Protein AF-A0A920HSD9-F1 (afdb_monomer_lite)

Secondary structure (DSSP, 8-state):
---STT---SSS---PPP-EEEETTEEEE---GGGGGSTTHHHHHHHTT-SEE-----PPP-TT----------

Foldseek 3Di:
DDPDDPDPPPPDDDDDQFAWDDDPNATETEDEACSQLDLCNLVVHVVNPHPYYDYHHPDDDDPPPDPPPPRNND

Structure (mmCIF, N/CA/C/O backbone):
data_AF-A0A920HSD9-F1
#
_entry.id   AF-A0A920HSD9-F1
#
loop_
_atom_site.group_PDB
_atom_site.id
_atom_site.type_symbol
_atom_site.label_atom_id
_atom_site.label_alt_id
_atom_site.label_comp_id
_atom_site.label_asym_id
_atom_site.label_entity_id
_atom_site.label_seq_id
_atom_site.pdbx_PDB_ins_code
_atom_site.Cartn_x
_atom_site.Cartn_y
_atom_site.Cartn_z
_atom_site.occupancy
_atom_site.B_iso_or_equiv
_atom_site.auth_seq_id
_atom_site.auth_comp_id
_atom_site.auth_asym_id
_atom_site.auth_atom_id
_atom_site.pdbx_PDB_model_num
ATOM 1 N N . MET A 1 1 ? 7.430 4.686 -7.546 1.00 54.69 1 MET A N 1
ATOM 2 C CA . MET A 1 1 ? 7.828 4.273 -8.902 1.00 54.69 1 MET A CA 1
ATOM 3 C C . MET A 1 1 ? 9.163 3.543 -8.962 1.00 54.69 1 MET A C 1
ATOM 5 O O . MET A 1 1 ? 10.150 4.061 -8.425 1.00 54.69 1 MET A O 1
ATOM 9 N N . PRO A 1 2 ? 9.180 2.356 -9.584 1.00 47.09 2 PRO A N 1
ATOM 10 C CA . PRO A 1 2 ? 10.380 1.582 -9.872 1.00 47.09 2 PRO A CA 1
ATOM 11 C C . PRO A 1 2 ? 11.162 2.231 -11.023 1.00 47.09 2 PRO A C 1
ATOM 13 O O . PRO A 1 2 ? 10.593 2.594 -12.039 1.00 47.09 2 PRO A O 1
ATOM 16 N N . ASN A 1 3 ? 12.479 2.364 -10.864 1.00 53.47 3 ASN A N 1
ATOM 17 C CA . ASN A 1 3 ? 13.388 2.856 -11.911 1.00 53.47 3 ASN A CA 1
ATOM 18 C C . ASN A 1 3 ? 14.436 1.787 -12.252 1.00 53.47 3 ASN A C 1
ATOM 20 O O . ASN A 1 3 ? 15.631 2.075 -12.331 1.00 53.47 3 ASN A O 1
ATOM 24 N N . TYR A 1 4 ? 14.003 0.531 -12.348 1.00 55.81 4 TYR A N 1
ATOM 25 C CA . TYR A 1 4 ? 14.873 -0.605 -12.626 1.00 55.81 4 TYR A CA 1
ATOM 26 C C . TYR A 1 4 ? 14.286 -1.466 -13.749 1.00 55.81 4 TYR A C 1
ATOM 28 O O . TYR A 1 4 ?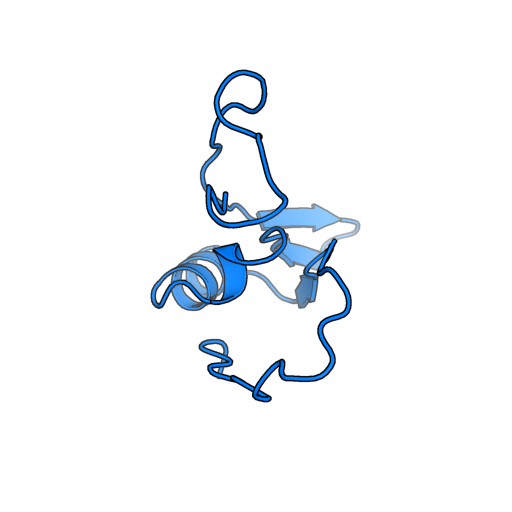 13.075 -1.661 -13.831 1.00 55.81 4 TYR A O 1
ATOM 36 N N . SER A 1 5 ? 15.166 -2.029 -14.581 1.00 60.28 5 SER A N 1
ATOM 37 C CA . SER A 1 5 ? 14.822 -2.928 -15.689 1.00 60.28 5 SER A CA 1
ATOM 38 C C . SER A 1 5 ? 14.015 -2.257 -16.818 1.00 60.28 5 SER A C 1
ATOM 40 O O . SER A 1 5 ? 14.595 -1.474 -17.559 1.00 60.28 5 SER A O 1
ATOM 42 N N . VAL A 1 6 ? 12.730 -2.582 -16.993 1.00 58.25 6 VAL A N 1
ATOM 43 C CA . VAL A 1 6 ? 11.901 -2.187 -18.156 1.00 58.25 6 VAL A CA 1
ATOM 44 C C . VAL A 1 6 ? 11.148 -0.863 -17.986 1.00 58.25 6 VAL A C 1
ATOM 46 O O . VAL A 1 6 ? 10.437 -0.448 -18.896 1.00 58.25 6 VAL A O 1
ATOM 49 N N . PHE A 1 7 ? 11.262 -0.225 -16.820 1.00 59.84 7 PHE A N 1
ATOM 50 C CA . PHE A 1 7 ? 10.521 0.989 -16.483 1.00 59.84 7 PHE A CA 1
ATOM 51 C C . PHE A 1 7 ? 11.409 2.229 -16.601 1.00 59.84 7 PHE A C 1
ATOM 53 O O . PHE A 1 7 ? 12.433 2.316 -15.920 1.00 59.84 7 PHE A O 1
ATOM 60 N N . ASP A 1 8 ? 10.986 3.192 -17.424 1.00 57.31 8 ASP A N 1
ATOM 61 C CA . ASP A 1 8 ? 11.667 4.476 -17.643 1.00 57.31 8 ASP A CA 1
ATOM 62 C C . ASP A 1 8 ? 10.743 5.650 -17.259 1.00 57.31 8 ASP A C 1
ATOM 64 O O . ASP A 1 8 ? 10.397 6.520 -18.052 1.00 57.31 8 ASP A O 1
ATOM 68 N N . GLU A 1 9 ? 10.255 5.634 -16.015 1.00 59.81 9 GLU A N 1
ATOM 69 C CA . GLU A 1 9 ? 9.176 6.519 -15.541 1.00 59.81 9 GLU A CA 1
ATOM 70 C C . GLU A 1 9 ? 9.697 7.772 -14.801 1.00 59.81 9 GLU A C 1
ATOM 72 O O . GLU A 1 9 ? 9.042 8.297 -13.898 1.00 59.81 9 GLU A O 1
ATOM 77 N N . ARG A 1 10 ? 10.906 8.255 -15.130 1.00 51.72 10 ARG A N 1
ATOM 78 C CA . ARG A 1 10 ? 11.600 9.290 -14.335 1.00 51.72 10 ARG A CA 1
ATOM 79 C C . ARG A 1 10 ? 11.015 10.704 -14.399 1.00 51.72 10 ARG A C 1
ATOM 81 O O . ARG A 1 10 ? 11.268 11.449 -13.460 1.00 51.72 10 ARG A O 1
ATOM 88 N N . GLU A 1 11 ? 10.261 11.084 -15.430 1.00 52.75 11 GLU A N 1
ATOM 89 C CA . GLU A 1 11 ? 10.010 12.517 -15.699 1.00 52.75 11 GLU A CA 1
ATOM 90 C C . GLU A 1 11 ? 8.531 12.953 -15.722 1.00 52.75 11 GLU A C 1
ATOM 92 O O . GLU A 1 11 ? 8.261 14.138 -15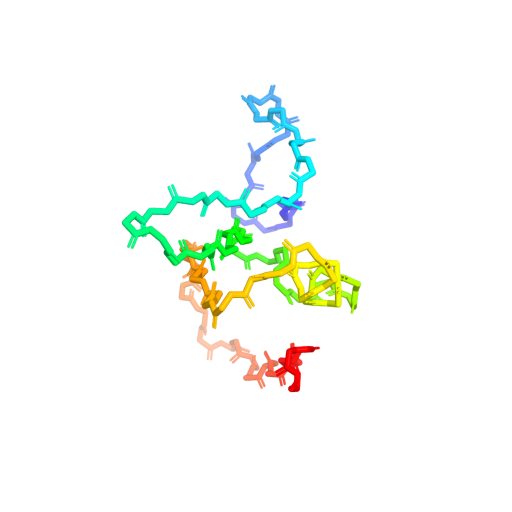.562 1.00 52.75 11 GLU A O 1
ATOM 97 N N . SER A 1 12 ? 7.549 12.057 -15.882 1.00 54.28 12 SER A N 1
ATOM 98 C CA . SER A 1 12 ? 6.167 12.474 -16.211 1.00 54.28 12 SER A CA 1
ATOM 99 C C . SER A 1 12 ? 5.112 12.297 -15.115 1.00 54.28 12 SER A C 1
ATOM 101 O O . SER A 1 12 ? 4.000 12.799 -15.271 1.00 54.28 12 SER A O 1
ATOM 103 N N . LEU A 1 13 ? 5.416 11.622 -14.003 1.00 55.78 13 LEU A N 1
ATOM 104 C CA . LEU A 1 13 ? 4.435 11.363 -12.943 1.00 55.78 13 LEU A CA 1
ATOM 105 C C . LEU A 1 13 ? 4.891 11.994 -11.625 1.00 55.78 13 LEU A C 1
ATOM 107 O O . LEU A 1 13 ? 5.833 11.533 -10.971 1.00 55.78 13 LEU A O 1
ATOM 111 N N . ILE A 1 14 ? 4.193 13.062 -11.236 1.00 58.56 14 ILE A N 1
ATOM 112 C CA . ILE A 1 14 ? 4.296 13.671 -9.910 1.00 58.56 14 ILE A CA 1
ATOM 113 C C . ILE A 1 14 ? 3.996 12.579 -8.880 1.00 58.56 14 ILE A C 1
ATOM 115 O O . ILE A 1 14 ? 2.961 11.916 -8.928 1.00 58.56 14 ILE A O 1
ATOM 119 N N . ARG A 1 15 ? 4.931 12.365 -7.953 1.00 58.31 15 ARG A N 1
ATOM 120 C CA . ARG A 1 15 ? 4.749 11.422 -6.849 1.00 58.31 15 ARG A CA 1
ATOM 121 C C . ARG A 1 15 ? 3.824 12.044 -5.817 1.00 58.31 15 ARG A C 1
ATOM 123 O O . ARG A 1 15 ? 4.291 12.721 -4.906 1.00 58.31 15 ARG A O 1
ATOM 130 N N . GLU A 1 16 ? 2.530 11.813 -5.962 1.00 62.28 16 GLU A N 1
ATOM 131 C CA . GLU A 1 16 ? 1.585 12.147 -4.905 1.00 62.28 16 GLU A CA 1
ATOM 132 C C . GLU A 1 16 ? 1.695 11.149 -3.746 1.00 62.28 16 GLU A C 1
ATOM 134 O O . GLU A 1 16 ? 2.021 9.968 -3.919 1.00 62.28 16 GLU A O 1
ATOM 139 N N . THR A 1 17 ? 1.473 11.645 -2.531 1.00 67.31 17 THR A N 1
ATOM 140 C CA . THR A 1 17 ? 1.362 10.806 -1.337 1.00 67.31 17 THR A CA 1
ATOM 141 C C . THR A 1 17 ? 0.143 9.902 -1.492 1.00 67.31 17 THR A C 1
ATOM 143 O O . THR A 1 17 ? -0.924 10.367 -1.878 1.00 67.31 17 THR A O 1
ATOM 146 N N . THR A 1 18 ? 0.277 8.612 -1.184 1.00 74.38 18 THR A N 1
ATOM 147 C CA . THR A 1 18 ? -0.859 7.684 -1.213 1.00 74.38 18 THR A CA 1
ATOM 148 C C . THR A 1 18 ? -1.905 8.118 -0.183 1.00 74.38 18 THR A C 1
ATOM 150 O O . THR A 1 18 ? -1.587 8.195 1.001 1.00 74.38 18 THR A O 1
ATOM 153 N N . GLN A 1 19 ? -3.128 8.396 -0.634 1.00 82.56 19 GLN A N 1
ATOM 154 C CA . GLN A 1 19 ? -4.246 8.863 0.191 1.00 82.56 19 GLN A CA 1
ATOM 155 C C . GLN A 1 19 ? -5.477 7.969 0.009 1.00 82.56 19 GLN A C 1
ATOM 157 O O . GLN A 1 19 ? -5.544 7.141 -0.908 1.00 82.56 19 GLN A O 1
ATOM 162 N N . THR A 1 20 ? -6.452 8.135 0.900 1.00 90.75 20 THR A N 1
ATOM 163 C CA . THR A 1 20 ? -7.786 7.549 0.764 1.00 90.75 20 THR A CA 1
ATOM 164 C C . THR A 1 20 ? -8.722 8.503 0.030 1.00 90.75 20 THR A C 1
ATOM 166 O O . THR A 1 20 ? -8.581 9.722 0.117 1.00 90.75 20 THR A O 1
ATOM 169 N N . PHE A 1 21 ? -9.704 7.958 -0.683 1.00 90.06 21 PHE A N 1
ATOM 170 C CA . PHE A 1 21 ? -10.814 8.736 -1.232 1.00 90.06 21 PHE A CA 1
ATOM 171 C C . PHE A 1 21 ? -12.147 8.076 -0.881 1.00 90.06 21 PHE A C 1
ATOM 173 O O . PHE A 1 21 ? -12.249 6.851 -0.787 1.00 90.06 21 PHE A O 1
ATOM 180 N N . ASP A 1 22 ? -13.169 8.901 -0.673 1.00 94.44 22 ASP A N 1
ATOM 181 C CA . ASP A 1 22 ? -14.512 8.444 -0.342 1.00 94.44 22 ASP A CA 1
ATOM 182 C C . ASP A 1 22 ? -15.290 8.085 -1.614 1.00 94.44 22 ASP A C 1
ATOM 184 O O . ASP A 1 22 ? -15.471 8.902 -2.520 1.00 94.44 22 ASP A O 1
ATOM 188 N N . PHE A 1 23 ? -15.815 6.864 -1.662 1.00 92.75 23 PHE A N 1
ATOM 189 C CA . PHE A 1 23 ? -16.725 6.414 -2.705 1.00 92.75 23 PHE A CA 1
ATOM 190 C C . PHE A 1 23 ? -17.942 5.746 -2.075 1.00 92.75 23 PHE A C 1
ATOM 192 O O . PHE A 1 23 ? -17.851 4.662 -1.504 1.00 92.75 23 PHE A O 1
ATOM 199 N N . ARG A 1 24 ? -19.107 6.399 -2.185 1.00 94.56 24 ARG A N 1
ATOM 200 C CA . ARG A 1 24 ? -20.382 5.908 -1.622 1.00 94.56 24 ARG A CA 1
ATOM 201 C C . ARG A 1 24 ? -20.299 5.569 -0.122 1.00 94.56 24 ARG A C 1
ATOM 203 O O . ARG A 1 24 ? -20.919 4.613 0.328 1.00 94.56 24 ARG A O 1
ATOM 210 N N . GLY A 1 25 ? -19.534 6.356 0.636 1.00 93.56 25 GLY A N 1
ATOM 211 C CA . GLY A 1 25 ? -19.339 6.163 2.077 1.00 93.56 25 GLY A CA 1
ATOM 212 C C . GLY A 1 25 ? -18.306 5.098 2.454 1.00 93.56 25 GLY A C 1
ATOM 213 O O . GLY A 1 25 ? -18.165 4.816 3.636 1.00 93.56 25 GLY A O 1
ATOM 214 N N . ILE A 1 26 ? -17.598 4.521 1.478 1.00 94.94 26 ILE A N 1
ATOM 215 C CA . ILE A 1 26 ? -16.470 3.611 1.694 1.00 94.94 26 ILE A CA 1
ATOM 216 C C . ILE A 1 26 ? -15.183 4.379 1.400 1.00 94.94 26 ILE A C 1
ATOM 218 O O . ILE A 1 26 ? -15.044 4.955 0.315 1.00 94.94 26 ILE A O 1
ATOM 222 N N . LYS A 1 27 ? -14.229 4.362 2.330 1.00 95.75 27 LYS A N 1
ATOM 223 C CA . LYS A 1 27 ? -12.893 4.926 2.132 1.00 95.75 27 LYS A CA 1
ATOM 224 C C . LYS A 1 27 ? -11.994 3.912 1.446 1.00 95.75 27 LYS A C 1
ATOM 226 O O . LYS A 1 27 ? -11.701 2.845 1.986 1.00 95.75 27 LYS A O 1
ATOM 231 N N . ILE A 1 28 ? -11.524 4.254 0.253 1.00 94.38 28 ILE A N 1
ATOM 232 C CA . ILE A 1 28 ? -10.692 3.374 -0.566 1.00 94.38 28 ILE A CA 1
ATOM 233 C C . ILE A 1 28 ? -9.273 3.939 -0.630 1.00 94.38 28 ILE A C 1
ATOM 235 O O . ILE A 1 28 ? -9.073 5.084 -1.027 1.00 94.38 28 ILE A O 1
ATOM 239 N N . GLY A 1 29 ? -8.279 3.130 -0.265 1.00 93.06 29 GLY A N 1
ATOM 240 C CA . GLY A 1 29 ? -6.861 3.430 -0.469 1.00 93.06 29 GLY A CA 1
ATOM 241 C C . GLY A 1 29 ? -6.345 2.840 -1.782 1.00 93.06 29 GLY A C 1
ATOM 242 O O . GLY A 1 29 ? -6.534 1.648 -2.031 1.00 93.06 29 GLY A O 1
ATOM 243 N N . ILE A 1 30 ? -5.671 3.644 -2.613 1.00 90.25 30 ILE A N 1
ATOM 244 C CA . ILE A 1 30 ? -5.118 3.191 -3.906 1.00 90.25 30 ILE A CA 1
ATOM 245 C C . ILE A 1 30 ? -3.608 3.440 -3.977 1.00 90.25 30 ILE A C 1
ATOM 247 O O . ILE A 1 30 ? -3.158 4.432 -4.548 1.00 90.25 30 ILE A O 1
ATOM 251 N N . PRO A 1 31 ? -2.785 2.542 -3.414 1.00 89.06 31 PRO A N 1
ATOM 252 C CA . PRO A 1 31 ? -1.376 2.487 -3.770 1.00 89.06 31 PRO A CA 1
ATOM 253 C C . PRO A 1 31 ? -1.221 1.901 -5.177 1.00 89.06 31 PRO A C 1
ATOM 255 O O . PRO A 1 31 ? -1.986 1.024 -5.580 1.00 89.06 31 PRO A O 1
ATOM 258 N N . ILE A 1 32 ? -0.210 2.350 -5.919 1.00 85.88 32 ILE A N 1
ATOM 259 C CA . ILE A 1 32 ? 0.034 1.919 -7.300 1.00 85.88 32 ILE A CA 1
ATOM 260 C C . ILE A 1 32 ? 1.251 0.995 -7.341 1.00 85.88 32 ILE A C 1
ATOM 262 O O . ILE A 1 32 ? 2.318 1.330 -6.826 1.00 85.88 32 ILE A O 1
ATOM 266 N N . CYS A 1 33 ? 1.087 -0.163 -7.981 1.00 83.50 33 CYS A N 1
ATOM 267 C CA . CYS A 1 33 ? 2.139 -1.143 -8.236 1.00 83.50 33 CYS A CA 1
ATOM 268 C C . CYS A 1 33 ? 3.007 -1.434 -6.990 1.00 83.50 33 CYS A C 1
ATOM 270 O O . CYS A 1 33 ? 2.512 -1.976 -6.001 1.00 83.50 33 CYS A O 1
ATOM 272 N N . GL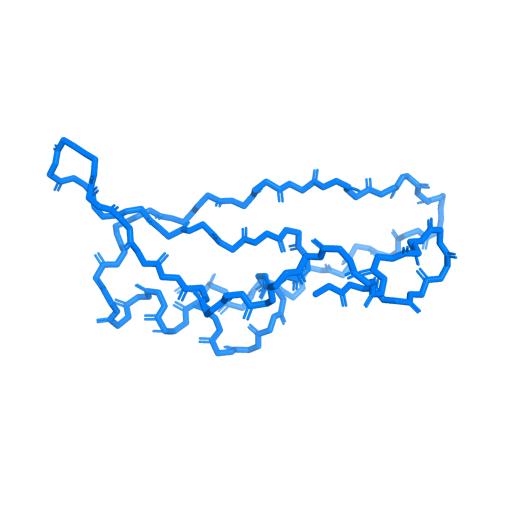U A 1 34 ? 4.286 -1.056 -6.994 1.00 82.38 34 GLU A N 1
ATOM 273 C CA . GLU A 1 34 ? 5.241 -1.326 -5.914 1.00 82.38 34 GLU A CA 1
ATOM 274 C C . GLU A 1 34 ? 5.044 -0.467 -4.660 1.00 82.38 34 GLU A C 1
ATOM 276 O O . GLU A 1 34 ? 5.665 -0.746 -3.631 1.00 82.38 34 GLU A O 1
ATOM 281 N N . ASP A 1 35 ? 4.199 0.566 -4.694 1.00 84.00 35 ASP A N 1
ATOM 282 C CA . ASP A 1 35 ? 3.983 1.413 -3.519 1.00 84.00 35 ASP A CA 1
ATOM 283 C C . ASP A 1 35 ? 3.405 0.616 -2.340 1.00 84.00 35 ASP A C 1
ATOM 285 O O . ASP A 1 35 ? 3.764 0.883 -1.193 1.00 84.00 35 ASP A O 1
ATOM 289 N N . ILE A 1 36 ? 2.621 -0.434 -2.609 1.00 86.06 36 ILE A N 1
ATOM 290 C CA . ILE A 1 36 ? 2.085 -1.339 -1.579 1.00 86.06 36 ILE A CA 1
ATOM 291 C C . ILE A 1 36 ? 3.182 -2.122 -0.831 1.00 86.06 36 ILE A C 1
ATOM 293 O O . ILE A 1 36 ? 2.963 -2.598 0.281 1.00 86.06 36 ILE A O 1
ATOM 297 N N . TRP A 1 37 ? 4.381 -2.267 -1.408 1.00 83.44 37 TRP A N 1
ATOM 298 C CA . TRP A 1 37 ? 5.501 -2.973 -0.769 1.00 83.44 37 TRP A CA 1
ATOM 299 C C . TRP A 1 37 ? 6.293 -2.086 0.190 1.00 83.44 37 TRP A C 1
ATOM 301 O O . TRP A 1 37 ? 7.167 -2.581 0.905 1.00 83.44 37 TRP A O 1
ATOM 311 N N . LYS A 1 38 ? 6.011 -0.781 0.239 1.00 83.31 38 LYS A N 1
ATOM 312 C CA . LYS A 1 38 ? 6.626 0.112 1.221 1.00 83.31 38 LYS A CA 1
ATOM 313 C C . LYS A 1 38 ? 6.056 -0.198 2.612 1.00 83.31 38 LYS A C 1
ATOM 315 O O . LYS A 1 38 ? 4.846 -0.369 2.748 1.00 83.31 38 LYS A O 1
ATOM 320 N N . PRO A 1 39 ? 6.890 -0.240 3.662 1.00 78.38 39 PRO A N 1
ATOM 321 C CA . PRO A 1 39 ? 6.465 -0.681 4.993 1.00 78.38 39 PRO A CA 1
ATOM 322 C C . PRO A 1 39 ? 5.363 0.194 5.610 1.00 78.38 39 PRO A C 1
ATOM 324 O O . PRO A 1 39 ? 4.526 -0.309 6.350 1.00 78.38 39 PRO A O 1
ATOM 327 N N . ASN A 1 40 ? 5.321 1.485 5.271 1.00 85.81 40 ASN A N 1
ATOM 328 C CA . ASN A 1 40 ? 4.425 2.441 5.927 1.00 85.81 40 ASN A CA 1
ATOM 329 C C . ASN A 1 40 ? 3.132 2.728 5.153 1.00 85.81 40 ASN A C 1
ATOM 331 O O . ASN A 1 40 ? 2.227 3.331 5.715 1.00 85.81 40 ASN A O 1
ATOM 335 N N . VAL A 1 41 ? 3.010 2.302 3.890 1.00 88.50 41 VAL A N 1
ATOM 336 C CA . VAL A 1 41 ? 1.868 2.686 3.037 1.00 88.50 41 VAL A CA 1
ATOM 337 C C . VAL A 1 41 ? 0.561 2.068 3.533 1.00 88.50 41 VAL A C 1
ATOM 339 O O . VAL A 1 41 ? -0.440 2.766 3.650 1.00 88.50 41 VAL A O 1
ATOM 342 N N . CYS A 1 42 ? 0.583 0.790 3.910 1.00 88.25 42 CYS A N 1
ATOM 343 C CA . CYS A 1 42 ? -0.579 0.118 4.495 1.00 88.25 42 CYS A CA 1
ATOM 344 C C . CYS A 1 42 ? -1.019 0.768 5.816 1.00 88.25 42 CYS A C 1
ATOM 346 O O . CYS A 1 42 ? -2.205 1.003 6.027 1.00 88.25 42 CYS A O 1
ATOM 348 N N . ASN A 1 43 ? -0.059 1.089 6.690 1.00 89.62 43 ASN A N 1
ATOM 349 C CA . ASN A 1 43 ? -0.338 1.710 7.986 1.00 89.62 43 ASN A CA 1
ATOM 350 C C . ASN A 1 43 ? -0.886 3.130 7.829 1.00 89.62 43 ASN A C 1
ATOM 352 O O . ASN A 1 43 ? -1.801 3.505 8.560 1.00 89.62 43 ASN A O 1
ATOM 356 N N . GLN A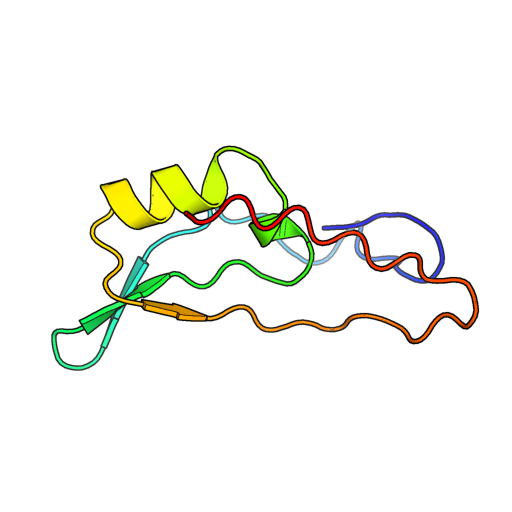 1 44 ? -0.367 3.894 6.866 1.00 90.44 44 GLN A N 1
ATOM 357 C CA . GLN A 1 44 ? -0.861 5.233 6.566 1.00 90.44 44 GLN A CA 1
ATOM 358 C C . GLN A 1 44 ? -2.303 5.172 6.062 1.00 90.44 44 GLN A C 1
ATOM 360 O O . GLN A 1 44 ? -3.174 5.777 6.669 1.00 90.44 44 GLN A O 1
ATOM 365 N N . LEU A 1 45 ? -2.580 4.344 5.050 1.00 91.44 45 LEU A N 1
ATOM 366 C CA . LEU A 1 45 ? -3.931 4.170 4.510 1.00 91.44 45 LEU A CA 1
ATOM 367 C C . LEU A 1 45 ? -4.932 3.707 5.572 1.00 91.44 45 LEU A C 1
ATOM 369 O O . LEU A 1 45 ? -6.059 4.191 5.614 1.00 91.44 45 LEU A O 1
ATOM 373 N N . LYS A 1 46 ? -4.515 2.800 6.460 1.00 90.62 46 LYS A N 1
ATOM 374 C CA . LYS A 1 46 ? -5.333 2.364 7.596 1.00 90.62 46 LYS A CA 1
ATOM 375 C C . LYS A 1 46 ? -5.596 3.504 8.584 1.00 90.62 46 LYS A C 1
ATOM 377 O O . LYS A 1 46 ? -6.721 3.643 9.052 1.00 90.62 46 LYS A O 1
ATOM 382 N N . SER A 1 47 ? -4.582 4.314 8.890 1.00 91.25 47 SER A N 1
ATOM 383 C CA . SER A 1 47 ? -4.713 5.487 9.771 1.00 91.25 47 SER A CA 1
ATOM 384 C C . SER A 1 47 ? -5.611 6.564 9.160 1.00 91.25 47 SER A C 1
ATOM 386 O O . SER A 1 47 ? -6.375 7.201 9.877 1.00 91.25 47 SER A O 1
ATOM 388 N N . ASP A 1 48 ? -5.591 6.689 7.834 1.00 91.50 48 ASP A N 1
ATOM 389 C CA . ASP A 1 48 ? -6.463 7.569 7.049 1.00 91.50 48 ASP A CA 1
ATOM 390 C C . ASP A 1 48 ? -7.895 7.008 6.898 1.00 91.50 48 ASP A C 1
ATOM 392 O O . ASP A 1 48 ? -8.734 7.591 6.204 1.00 91.50 48 ASP A O 1
ATOM 396 N N . GLY A 1 49 ? -8.186 5.870 7.539 1.00 93.31 49 GLY A N 1
ATOM 397 C CA . GLY A 1 49 ? -9.511 5.265 7.606 1.00 93.31 49 GLY A CA 1
ATOM 398 C C . GLY A 1 49 ? -9.890 4.415 6.397 1.00 93.31 49 GLY A C 1
ATOM 399 O O . GLY A 1 49 ? -11.077 4.261 6.152 1.00 93.31 49 GLY A O 1
ATOM 400 N N . ALA A 1 50 ? -8.935 3.887 5.623 1.00 93.31 50 ALA A N 1
ATOM 401 C CA . ALA A 1 50 ? -9.245 2.998 4.503 1.00 93.31 50 ALA A CA 1
ATOM 402 C C . ALA A 1 50 ? -10.006 1.747 4.971 1.00 93.31 50 ALA A C 1
ATOM 404 O O . ALA A 1 50 ? -9.474 0.937 5.731 1.00 93.31 50 ALA A O 1
ATOM 405 N N . ASP A 1 51 ? -11.208 1.552 4.437 1.00 94.31 51 ASP A N 1
ATOM 406 C CA . ASP A 1 51 ? -11.984 0.322 4.589 1.00 94.31 51 ASP A CA 1
ATOM 407 C C . ASP A 1 51 ? -11.452 -0.775 3.659 1.00 94.31 51 ASP A C 1
ATOM 409 O O . ASP A 1 51 ? -11.440 -1.960 3.993 1.00 94.31 51 ASP A O 1
ATOM 413 N N . ILE A 1 52 ? -11.018 -0.374 2.458 1.00 93.25 52 ILE A N 1
ATOM 414 C CA . ILE A 1 52 ? -10.535 -1.272 1.407 1.00 93.25 52 ILE A CA 1
ATOM 415 C C . ILE A 1 52 ? -9.288 -0.672 0.760 1.00 93.25 52 ILE A C 1
ATOM 417 O O . ILE A 1 52 ? -9.220 0.526 0.490 1.00 93.25 52 ILE A O 1
ATOM 421 N N . ILE A 1 53 ? -8.308 -1.526 0.456 1.00 91.75 53 ILE A N 1
ATOM 422 C CA . ILE A 1 53 ? -7.122 -1.160 -0.323 1.00 91.75 53 ILE A CA 1
ATOM 423 C C . ILE A 1 53 ? -7.168 -1.887 -1.668 1.00 91.75 53 ILE A C 1
ATOM 425 O O . ILE A 1 53 ? -7.237 -3.117 -1.714 1.00 91.75 53 ILE A O 1
ATOM 429 N N . ILE A 1 54 ? -7.110 -1.131 -2.766 1.00 90.94 54 ILE A N 1
ATOM 430 C CA . ILE A 1 54 ? -7.083 -1.657 -4.136 1.00 90.94 54 ILE A CA 1
ATOM 431 C C . ILE A 1 54 ? -5.780 -1.215 -4.790 1.00 90.94 54 ILE A C 1
ATOM 433 O O . ILE A 1 54 ? -5.501 -0.027 -4.873 1.00 90.94 54 ILE A O 1
ATOM 437 N N . THR A 1 55 ? -4.989 -2.165 -5.288 1.00 89.19 55 THR A N 1
ATOM 438 C CA . THR A 1 55 ? -3.692 -1.874 -5.919 1.00 89.19 55 THR A CA 1
ATOM 439 C C . THR A 1 55 ? -3.726 -2.229 -7.404 1.00 89.19 55 THR A C 1
ATOM 441 O O . THR A 1 55 ? -3.607 -3.409 -7.753 1.00 89.19 55 THR A O 1
ATOM 444 N N . PRO A 1 56 ? -3.861 -1.245 -8.306 1.00 87.12 56 PRO A N 1
ATOM 445 C CA . PRO A 1 56 ? -3.590 -1.437 -9.724 1.00 87.12 56 PRO A CA 1
ATOM 446 C C . PRO A 1 56 ? -2.114 -1.802 -9.916 1.00 87.12 56 PRO A C 1
ATOM 448 O O . PRO A 1 56 ? -1.227 -1.100 -9.432 1.00 87.12 56 PRO A O 1
ATOM 451 N N . ASN A 1 57 ? -1.840 -2.915 -10.598 1.00 84.06 57 ASN A N 1
ATOM 452 C CA . ASN A 1 57 ? -0.483 -3.420 -10.806 1.00 84.06 57 ASN A CA 1
ATOM 453 C C . ASN A 1 57 ? -0.198 -3.587 -12.303 1.00 84.06 57 ASN A C 1
ATOM 455 O O . ASN A 1 57 ? -0.866 -4.372 -12.971 1.00 84.06 57 ASN A O 1
ATOM 459 N N . GLY A 1 58 ? 0.842 -2.916 -12.800 1.00 81.81 58 GLY A N 1
ATOM 460 C CA . GLY A 1 58 ? 1.385 -3.087 -14.152 1.00 81.81 58 GLY A CA 1
ATOM 461 C C . GLY A 1 58 ? 2.603 -4.011 -14.171 1.00 81.81 58 GLY A C 1
ATOM 462 O O . GLY A 1 58 ? 3.614 -3.692 -14.784 1.00 81.81 58 GLY A O 1
ATOM 463 N N . SER A 1 59 ? 2.572 -5.117 -13.421 1.00 75.94 59 SER A N 1
ATOM 464 C CA . SER A 1 59 ? 3.795 -5.878 -13.151 1.00 75.94 59 SER A CA 1
ATOM 465 C C . SER A 1 59 ? 4.216 -6.721 -14.371 1.00 75.94 59 SER A C 1
ATOM 467 O O . SER A 1 59 ? 3.439 -7.594 -14.774 1.00 75.94 59 SER A O 1
ATOM 469 N N . PRO A 1 60 ? 5.434 -6.557 -14.920 1.00 76.44 60 PRO A N 1
ATOM 470 C CA . PRO A 1 60 ? 5.906 -7.360 -16.038 1.00 76.44 60 PRO A CA 1
ATOM 471 C C . PRO A 1 60 ? 6.046 -8.827 -15.634 1.00 76.44 60 PRO A C 1
ATOM 473 O O . PRO A 1 60 ? 6.361 -9.162 -14.478 1.00 76.44 60 PRO A O 1
ATOM 476 N N . TYR A 1 61 ? 5.793 -9.698 -16.610 1.00 76.25 61 TYR A N 1
ATOM 477 C CA . TYR A 1 61 ? 6.057 -11.122 -16.487 1.00 76.25 61 TYR A CA 1
ATOM 478 C C . TYR A 1 61 ? 7.568 -11.362 -16.464 1.00 76.25 61 TYR A C 1
ATOM 480 O O . TYR A 1 61 ? 8.295 -10.875 -17.324 1.00 76.25 61 TYR A O 1
ATOM 488 N N . ASP A 1 62 ? 8.029 -12.145 -15.495 1.00 76.38 62 ASP A N 1
ATOM 489 C CA . ASP A 1 62 ? 9.413 -12.600 -15.414 1.00 76.38 62 ASP A CA 1
ATOM 490 C C . ASP A 1 62 ? 9.418 -14.075 -14.984 1.00 76.38 62 ASP A C 1
ATOM 492 O O . ASP A 1 62 ? 8.844 -14.452 -13.959 1.00 76.38 62 ASP A O 1
ATOM 496 N N . ARG A 1 63 ? 10.066 -14.921 -15.796 1.00 75.12 63 ARG A N 1
ATOM 497 C CA . ARG A 1 63 ? 10.189 -16.378 -15.598 1.00 75.12 63 ARG A CA 1
ATOM 498 C C . ARG A 1 63 ? 10.920 -16.751 -14.305 1.00 75.12 63 ARG A C 1
ATOM 500 O O . ARG A 1 63 ? 10.745 -17.859 -13.807 1.00 75.12 63 ARG A O 1
ATOM 507 N N . TYR A 1 64 ? 11.741 -15.845 -13.778 1.00 76.12 64 TYR A N 1
ATOM 508 C CA . TYR A 1 64 ? 12.500 -16.021 -12.542 1.00 76.12 64 TYR A CA 1
ATOM 509 C C . TYR A 1 64 ? 11.971 -15.152 -11.403 1.00 76.12 64 TYR A C 1
ATOM 511 O O . TYR A 1 64 ? 12.614 -15.083 -10.351 1.00 76.12 64 TYR A O 1
ATOM 519 N N . LYS A 1 65 ? 10.800 -14.516 -11.577 1.00 67.56 65 LYS A N 1
ATOM 520 C CA . LYS A 1 65 ? 10.168 -13.691 -10.546 1.00 67.56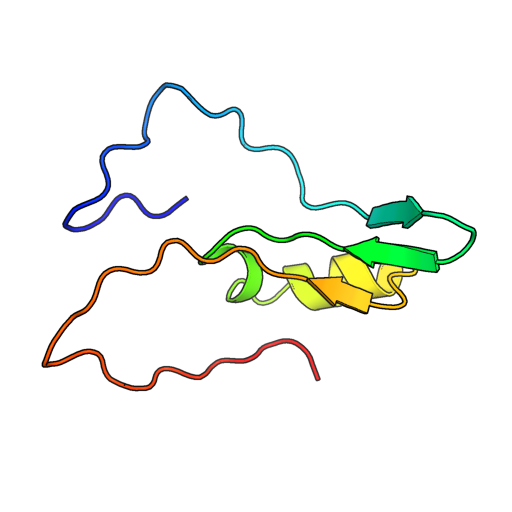 65 LYS A CA 1
ATOM 521 C C . LYS A 1 65 ? 9.923 -14.554 -9.314 1.00 67.56 65 LYS A C 1
ATOM 523 O O . LYS A 1 65 ? 8.952 -15.311 -9.229 1.00 67.56 65 LYS A O 1
ATOM 528 N N . LYS A 1 66 ? 10.826 -14.457 -8.335 1.00 64.81 66 LYS A N 1
ATOM 529 C CA . LYS A 1 66 ? 10.612 -15.033 -7.009 1.00 64.81 66 LYS A CA 1
ATOM 530 C C . LYS A 1 66 ? 9.291 -14.461 -6.503 1.00 64.81 66 LYS A C 1
ATOM 532 O O . LYS A 1 66 ? 9.058 -13.260 -6.631 1.00 64.81 66 LYS A O 1
ATOM 537 N N . LYS A 1 67 ? 8.421 -15.305 -5.938 1.00 58.41 67 LYS A N 1
ATOM 538 C CA . LYS A 1 67 ? 7.196 -14.863 -5.252 1.00 58.41 67 LYS A CA 1
ATOM 539 C C . LYS A 1 67 ? 7.585 -14.082 -3.988 1.00 58.41 67 LYS A C 1
ATOM 541 O O . LYS A 1 67 ? 7.403 -14.572 -2.880 1.00 58.41 67 LYS A O 1
ATOM 546 N N . PHE A 1 68 ? 8.139 -12.884 -4.138 1.00 55.44 68 PHE A N 1
ATOM 547 C CA . PHE A 1 68 ? 8.302 -11.938 -3.047 1.00 55.44 68 PHE A CA 1
ATOM 548 C C . PHE A 1 68 ? 6.903 -11.449 -2.678 1.00 55.44 68 PHE A C 1
ATOM 550 O O . PHE A 1 68 ? 6.338 -10.567 -3.313 1.00 55.44 68 PHE A O 1
ATOM 557 N N . LYS A 1 69 ? 6.300 -12.101 -1.684 1.00 55.78 69 LYS A N 1
ATOM 558 C CA . LYS A 1 69 ? 5.052 -11.666 -1.058 1.00 55.78 69 LYS A CA 1
ATOM 559 C C . LYS A 1 69 ? 5.373 -11.026 0.292 1.00 55.78 69 LYS A C 1
ATOM 561 O O . LYS A 1 69 ? 4.909 -11.513 1.313 1.00 55.78 69 LYS A O 1
ATOM 566 N N . ASN A 1 70 ? 6.133 -9.931 0.304 1.00 56.22 70 ASN A N 1
ATOM 567 C CA . ASN A 1 70 ? 6.078 -9.018 1.449 1.00 56.22 70 ASN A CA 1
ATOM 568 C C . ASN A 1 70 ? 4.791 -8.204 1.318 1.00 56.22 70 ASN A C 1
ATOM 570 O O . ASN A 1 70 ? 4.769 -7.103 0.773 1.00 56.22 70 ASN A O 1
ATOM 574 N N . ARG A 1 71 ? 3.677 -8.815 1.727 1.00 59.19 71 ARG A N 1
ATOM 575 C CA . ARG A 1 71 ? 2.420 -8.099 1.918 1.00 59.19 71 ARG A CA 1
ATOM 576 C C . ARG A 1 71 ? 2.524 -7.434 3.284 1.00 59.19 71 ARG A C 1
ATOM 578 O O . ARG A 1 71 ? 2.369 -8.104 4.292 1.00 59.19 71 ARG A O 1
ATOM 585 N N . ASN A 1 72 ?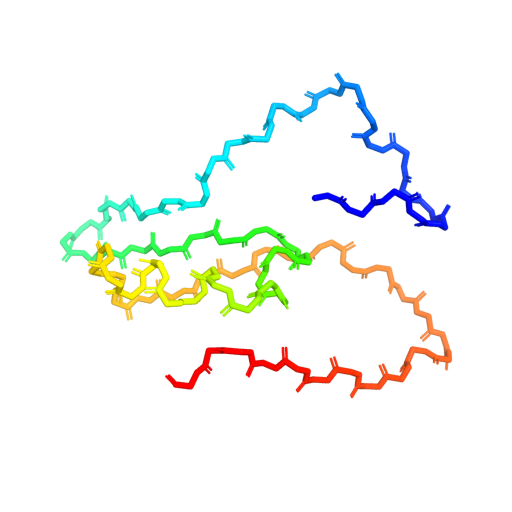 2.831 -6.141 3.303 1.00 65.12 72 ASN A N 1
ATOM 586 C CA . ASN A 1 72 ? 2.967 -5.376 4.549 1.00 65.12 72 ASN A CA 1
ATOM 587 C C . ASN A 1 72 ? 1.611 -4.910 5.114 1.00 65.12 72 ASN A C 1
ATOM 589 O O . ASN A 1 72 ? 1.569 -4.209 6.119 1.00 65.12 72 ASN A O 1
ATOM 593 N N . CYS A 1 73 ? 0.507 -5.277 4.459 1.00 61.53 73 CYS A N 1
ATOM 594 C CA . CYS A 1 73 ? -0.851 -5.042 4.929 1.00 61.53 73 CYS A CA 1
ATOM 595 C C . CYS A 1 73 ? -1.306 -6.298 5.688 1.00 61.53 73 CYS A C 1
ATOM 597 O O . CYS A 1 73 ? -1.673 -7.285 5.045 1.00 61.53 73 CYS A O 1
ATOM 599 N N . ASN A 1 74 ? -1.215 -6.260 7.021 1.00 59.94 74 ASN A N 1
ATOM 600 C CA . ASN A 1 74 ? -1.797 -7.254 7.932 1.00 59.94 74 ASN A CA 1
ATOM 601 C C . ASN A 1 74 ? -3.200 -6.828 8.368 1.00 59.94 74 ASN A C 1
ATOM 603 O O . ASN A 1 74 ? -3.357 -5.647 8.771 1.00 59.94 74 ASN A O 1
#

Radius of gyration: 13.73 Å; chains: 1; bounding box: 35×30×28 Å

Sequence (74 aa):
MPNYSVFDERESLIRETTQTFDFRGIKIGIPICEDIWKPNVCNQLKSDGADIIITPNGSPYDRYKKKFKNRNCN

pLDDT: mean 76.64, std 15.1, range [47.09, 95.75]